Protein 7DQG (pdb70)

Foldseek 3Di:
DKDKDWDPLVPDPCVVVVPVNVVQVVQCVPDDDGWIWIFIDDDHDRQKIFIGDAAEGEDIDGPPVNPPPCPVVVVLQVSLVSHDVSKHKYKDFPVPVVVVVVVVVNQKDFDDWDADPVGGIITMIMNPPPDDDDDDPVVVVVVCCVVPPDDDDDDDDDPHD

Solvent-accessible surface area: 12406 Å² total; per-residue (Å²): 226,52,112,55,78,78,37,80,35,129,159,18,62,58,134,87,112,72,138,61,44,85,100,6,123,78,28,37,69,145,62,184,133,72,6,89,8,0,45,0,20,75,134,134,67,59,51,0,51,0,3,5,38,95,19,45,5,30,133,29,63,17,45,135,141,7,125,242,64,23,19,11,120,95,0,2,106,54,0,25,132,67,13,107,196,111,66,0,14,2,155,7,48,26,99,59,115,109,21,24,40,55,13,100,142,37,43,1,61,61,41,147,200,77,125,29,118,106,47,78,116,55,36,49,4,7,19,77,132,128,85,103,98,144,97,51,94,95,104,121,125,122,75,112,137,74,151,62,46,101,119,185,155,113,151,102,115,70,168,161,169

Structure (mmCIF, N/CA/C/O backbone):
data_7DQG
#
_entry.id   7DQG
#
_cell.length_a   68.458
_cell.length_b   68.458
_cell.length_c   218.964
_cell.angle_alpha   90.000
_cell.angle_beta   90.000
_cell.angle_gamma   120.000
#
_symmetry.space_group_name_H-M   'P 61 2 2'
#
loop_
_entity.id
_entity.type
_entity.pdbx_description
1 polymer 'Putative acetyltransferase'
2 non-polymer 'ACETYL COENZYME *A'
3 water water
#
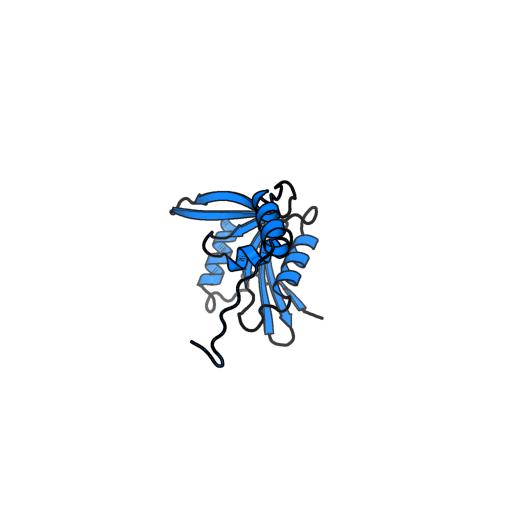loop_
_atom_site.group_PDB
_atom_site.id
_atom_site.type_symbol
_atom_site.label_atom_id
_atom_site.label_alt_id
_atom_site.label_comp_id
_atom_site.label_asym_id
_atom_site.label_entity_id
_atom_site.label_seq_id
_atom_site.pdbx_PDB_ins_code
_atom_site.Cartn_x
_atom_site.Cartn_y
_atom_site.Cartn_z
_atom_site.occupancy
_atom_site.B_iso_or_equiv
_atom_site.auth_seq_id
_atom_site.auth_comp_id
_atom_site.auth_asym_id
_atom_site.auth_atom_id
_atom_site.pdbx_PDB_model_num
ATOM 1 N N . LEU A 1 18 ? 2.19030 45.81234 115.49329 1.000 47.41133 0 LEU A N 1
ATOM 2 C CA . LEU A 1 18 ? 1.05258 45.22120 116.18921 1.000 53.76843 0 LEU A CA 1
ATOM 3 C C . LEU A 1 18 ? 1.19575 43.70239 116.30081 1.000 53.05233 0 LEU A C 1
ATOM 4 O O . LEU A 1 18 ? 0.56447 43.07115 117.14855 1.000 51.56481 0 LEU A O 1
ATOM 9 N N . MET A 1 19 ? 2.03192 43.12419 115.44250 1.000 49.41110 1 MET A N 1
ATOM 10 C CA . MET A 1 19 ? 2.24483 41.68236 115.44981 1.000 38.91659 1 MET A CA 1
ATOM 11 C C . MET A 1 19 ? 3.03288 41.25709 116.68548 1.000 37.06229 1 MET A C 1
ATOM 12 O O . MET A 1 19 ? 3.98487 41.92635 117.09729 1.000 40.11601 1 MET A O 1
ATOM 17 N N . LEU A 1 20 ? 2.63291 40.13209 117.27575 1.000 35.04654 2 LEU A N 1
ATOM 18 C CA . LEU A 1 20 ? 3.28895 39.60535 118.46524 1.000 33.50382 2 LEU A CA 1
ATOM 19 C C . LEU A 1 20 ? 4.41553 38.65853 118.06962 1.000 35.46991 2 LEU A C 1
ATOM 20 O O . LEU A 1 20 ? 4.22304 37.76039 117.24251 1.000 30.60308 2 LEU A O 1
ATOM 25 N N . VAL A 1 21 ? 5.58624 38.86371 118.66580 1.000 30.05891 3 VAL A N 1
ATOM 26 C CA . VAL A 1 21 ? 6.77713 38.06629 118.39691 1.000 28.50182 3 VAL A CA 1
ATOM 27 C C . VAL A 1 21 ? 7.11029 37.31047 119.67519 1.000 34.39289 3 VAL A C 1
ATOM 28 O O . VAL A 1 21 ? 7.48552 37.91870 120.68482 1.000 33.32625 3 VAL A O 1
ATOM 32 N N . ILE A 1 22 ? 6.96777 35.98648 119.64708 1.000 25.62745 4 ILE A N 1
ATOM 33 C CA . ILE A 1 22 ? 7.15979 35.16136 120.83326 1.000 36.95436 4 ILE A CA 1
ATOM 34 C C . ILE A 1 22 ? 8.15133 34.05028 120.51878 1.000 31.26514 4 ILE A C 1
ATOM 35 O O . ILE A 1 22 ? 8.10546 33.44420 119.44196 1.000 29.64252 4 ILE A O 1
ATOM 40 N N . ASN A 1 23 ? 9.05686 33.79514 121.45927 1.000 27.59141 5 ASN A N 1
ATOM 41 C CA . ASN A 1 23 ? 10.02498 32.71680 121.33256 1.000 34.33829 5 ASN A CA 1
ATOM 42 C C . ASN A 1 23 ? 9.48504 31.46145 122.00039 1.000 29.15282 5 ASN A C 1
ATOM 43 O O . ASN A 1 23 ? 8.85422 31.52908 123.05835 1.000 29.96447 5 ASN A O 1
ATOM 48 N N . VAL A 1 24 ? 9.73463 30.31689 121.37674 1.000 28.00336 6 VAL A N 1
ATOM 49 C CA . VAL A 1 24 ? 9.29237 29.03374 121.90769 1.000 26.18217 6 VAL A CA 1
ATOM 50 C C . VAL A 1 24 ? 10.34730 28.52205 122.87997 1.000 31.31579 6 VAL A C 1
ATOM 51 O O . VAL A 1 24 ? 11.51317 28.34836 122.50881 1.000 30.21267 6 VAL A O 1
ATOM 55 N N . VAL A 1 25 ? 9.94287 28.29150 124.12739 1.000 30.56469 7 VAL A N 1
ATOM 56 C CA . VAL A 1 25 ? 10.81820 27.65239 125.10622 1.000 31.81026 7 VAL A CA 1
ATOM 57 C C . VAL A 1 25 ? 10.96144 26.18747 124.70573 1.000 30.86755 7 VAL A C 1
ATOM 58 O O . VAL A 1 25 ? 10.03027 25.39478 124.87181 1.000 34.99281 7 VAL A O 1
ATOM 62 N N . GLU A 1 26 ? 12.13337 25.82439 124.18104 1.000 30.05592 8 GLU A N 1
ATOM 63 C CA . GLU A 1 26 ? 12.27050 24.54682 123.48914 1.000 37.16002 8 GLU A CA 1
ATOM 64 C C . GLU A 1 26 ? 12.15839 23.35613 124.43405 1.000 35.24794 8 GLU A C 1
ATOM 65 O O . GLU A 1 26 ? 11.68160 22.29102 124.02433 1.000 33.13656 8 GLU A O 1
ATOM 71 N N . ASP A 1 27 ? 12.57727 23.50639 125.69093 1.000 35.52378 9 ASP A N 1
ATOM 72 C CA . ASP A 1 27 ? 12.48479 22.39783 126.63353 1.000 38.95481 9 ASP A CA 1
ATOM 73 C C . ASP A 1 27 ? 11.07494 22.18998 127.17374 1.000 43.55601 9 ASP A C 1
ATOM 74 O O . ASP A 1 27 ? 10.80619 21.13740 127.76345 1.000 39.34031 9 ASP A O 1
ATOM 79 N N . LYS A 1 28 ? 10.17152 23.15077 126.98528 1.000 35.40806 10 LYS A N 1
ATOM 80 C CA . LYS A 1 28 ? 8.79059 23.01578 127.42732 1.000 36.83483 10 LYS A CA 1
ATOM 81 C C . LYS A 1 28 ? 7.84478 22.62762 126.29643 1.000 39.27813 10 LYS A C 1
ATOM 82 O O . LYS A 1 28 ? 6.62802 22.59082 126.50642 1.000 41.09491 10 LYS A O 1
ATOM 88 N N . ILE A 1 29 ? 8.37010 22.34231 125.10834 1.000 33.94912 11 ILE A N 1
ATOM 89 C CA . ILE A 1 29 ? 7.55418 21.83337 124.00908 1.000 32.71856 11 ILE A CA 1
ATOM 90 C C . ILE A 1 29 ? 7.01914 20.46515 124.41496 1.000 39.34201 11 ILE A C 1
ATOM 91 O O . ILE A 1 29 ? 7.80939 19.56282 124.73037 1.000 33.48420 11 ILE A O 1
ATOM 96 N N . PRO A 1 30 ? 5.69739 20.26531 124.43253 1.000 38.54718 12 PRO A N 1
ATOM 97 C CA . PRO A 1 30 ? 5.15151 18.96843 124.85986 1.000 38.09694 12 PRO A CA 1
ATOM 98 C C . PRO A 1 30 ? 5.56911 17.83148 123.94049 1.000 36.64662 12 PRO A C 1
ATOM 99 O O . PRO A 1 30 ? 5.09423 17.73151 122.80446 1.000 36.44326 12 PRO A O 1
ATOM 103 N N . ALA A 1 31 ? 6.46176 16.96645 124.43312 1.000 37.81052 13 ALA A N 1
ATOM 104 C CA . ALA A 1 31 ? 7.00242 15.89544 123.60202 1.000 31.98177 13 ALA A CA 1
ATOM 105 C C . ALA A 1 31 ? 5.93978 14.87143 123.22695 1.000 35.67019 13 ALA A C 1
ATOM 106 O O . ALA A 1 31 ? 6.06191 14.20652 122.19182 1.000 38.13902 13 ALA A O 1
ATOM 108 N N . ASN A 1 32 ? 4.89680 14.72633 124.04712 1.000 36.38764 14 ASN A N 1
ATOM 109 C CA . ASN A 1 32 ? 3.83840 13.77565 123.72549 1.000 32.21026 14 ASN A CA 1
ATOM 110 C C . ASN A 1 32 ? 3.02195 14.22670 122.52023 1.000 37.87564 14 ASN A C 1
ATOM 111 O O . ASN A 1 32 ? 2.44413 13.38932 121.81719 1.000 35.95592 14 ASN A O 1
ATOM 116 N N . VAL A 1 33 ? 2.96991 15.52972 122.26004 1.000 33.95075 15 VAL A N 1
ATOM 117 C CA . VAL A 1 33 ? 2.18273 16.07519 121.16223 1.000 30.77632 15 VAL A CA 1
ATOM 118 C C . VAL A 1 33 ? 3.03134 16.30601 119.91694 1.000 31.17293 15 VAL A C 1
ATOM 119 O O . VAL A 1 33 ? 2.58615 16.02929 118.80293 1.000 29.14431 15 VAL A O 1
ATOM 123 N N . TYR A 1 34 ? 4.25880 16.80410 120.07972 1.000 24.35943 16 TYR A N 1
ATOM 124 C CA . TYR A 1 34 ? 5.13507 17.14055 118.95867 1.000 30.14324 16 TYR A CA 1
ATOM 125 C C . TYR A 1 34 ? 6.45435 16.38203 119.07730 1.000 35.33424 16 TYR A C 1
ATOM 126 O O . TYR A 1 34 ? 7.51101 16.98763 119.30199 1.000 29.58914 16 TYR A O 1
ATOM 135 N N . PRO A 1 35 ? 6.43427 15.05244 118.89966 1.000 29.83166 17 PRO A N 1
ATOM 136 C CA . PRO A 1 35 ? 7.66576 14.26764 119.07238 1.000 33.46618 17 PRO A CA 1
ATOM 137 C C . PRO A 1 35 ? 8.72638 14.59171 118.03169 1.000 32.40521 17 PRO A C 1
ATOM 138 O O . PRO A 1 35 ? 9.89660 14.79020 118.37449 1.000 34.86557 17 PRO A O 1
ATOM 142 N N . GLU A 1 36 ? 8.32813 14.65117 116.75782 1.000 32.66067 18 GLU A N 1
ATOM 143 C CA . GLU A 1 36 ? 9.29650 14.89249 115.69148 1.000 33.19064 18 GLU A CA 1
ATOM 144 C C . GLU A 1 36 ? 9.90110 16.28855 115.78849 1.000 35.66078 18 GLU A C 1
ATOM 145 O O . GLU A 1 36 ? 11.10797 16.46178 115.58038 1.000 35.24362 18 GLU A O 1
ATOM 151 N N . LEU A 1 37 ? 9.08138 17.29769 116.09576 1.000 33.45068 19 LEU A N 1
ATOM 152 C CA . LEU A 1 37 ? 9.60912 18.65093 116.24030 1.000 27.79740 19 LEU A CA 1
ATOM 153 C C . LEU A 1 37 ? 10.61065 18.73028 117.38543 1.000 29.79317 19 LEU A C 1
ATOM 154 O O . LEU A 1 37 ? 11.64126 19.40520 117.27270 1.000 27.06133 19 LEU A O 1
ATOM 159 N N . VAL A 1 38 ? 10.32336 18.04760 118.49757 1.000 27.43189 20 VAL A N 1
ATOM 160 C CA . VAL A 1 38 ? 11.25547 18.02656 119.62216 1.000 31.30992 20 VAL A CA 1
ATOM 161 C C . VAL A 1 38 ? 12.57098 17.38007 119.20665 1.000 33.44193 20 VAL A C 1
ATOM 162 O O . VAL A 1 38 ? 13.65595 17.85475 119.56601 1.000 32.21551 20 VAL A O 1
ATOM 166 N N . GLU A 1 39 ? 12.49645 16.29770 118.42806 1.000 30.89678 21 GLU A N 1
ATOM 167 C CA . GLU A 1 39 ? 13.71014 15.63702 117.96089 1.000 34.34742 21 GLU A CA 1
ATOM 168 C C . GLU A 1 39 ? 14.48309 16.52038 116.98827 1.000 38.59517 21 GLU A C 1
ATOM 169 O O . GLU A 1 39 ? 15.71264 16.62154 117.07719 1.000 36.43224 21 GLU A O 1
ATOM 175 N N . TRP A 1 40 ? 13.77943 17.17012 116.05671 1.000 31.03023 22 TRP A N 1
ATOM 176 C CA . TRP A 1 40 ? 14.44780 18.03076 115.08504 1.000 27.91726 22 TRP A CA 1
ATOM 177 C C . TRP A 1 40 ? 15.18014 19.17525 115.77327 1.000 31.49547 22 TRP A C 1
ATOM 178 O O . TRP A 1 40 ? 16.30994 19.51242 115.40089 1.000 32.81463 22 TRP A O 1
ATOM 189 N N . VAL A 1 41 ? 14.55678 19.77910 116.78661 1.000 32.80960 23 VAL A N 1
ATOM 190 C CA . VAL A 1 41 ? 15.20505 20.86780 117.51078 1.000 35.27735 23 VAL A CA 1
ATOM 191 C C . VAL A 1 41 ? 16.39046 20.34470 118.31430 1.000 37.48500 23 VAL A C 1
ATOM 192 O O . VAL A 1 41 ? 17.43936 20.99639 118.39407 1.000 36.10612 23 VAL A O 1
ATOM 196 N N . ARG A 1 42 ? 16.24859 19.15951 118.91539 1.000 36.53504 24 ARG A N 1
ATOM 197 C CA . ARG A 1 42 ? 17.34653 18.58672 119.68884 1.000 39.75353 24 ARG A CA 1
ATOM 198 C C . ARG A 1 42 ? 18.54954 18.28771 118.80274 1.000 44.36119 24 ARG A C 1
ATOM 199 O O . ARG A 1 42 ? 19.69398 18.56940 119.17961 1.000 37.54554 24 ARG A O 1
ATOM 207 N N . ASP A 1 43 ? 18.31059 17.71766 117.61874 1.000 40.95210 25 ASP A N 1
ATOM 208 C CA . ASP A 1 43 ? 19.41117 17.42489 116.70751 1.000 43.64596 25 ASP A CA 1
ATOM 209 C C . ASP A 1 43 ? 20.09753 18.69820 116.23005 1.000 42.38435 25 ASP A C 1
ATOM 210 O O . ASP A 1 43 ? 21.31356 18.70036 116.00841 1.000 45.40231 25 ASP A O 1
ATOM 215 N N . LEU A 1 44 ? 19.34198 19.78799 116.06963 1.000 39.43216 26 LEU A N 1
ATOM 216 C CA . LEU A 1 44 ? 19.95253 21.05979 115.69530 1.000 37.07999 26 LEU A CA 1
ATOM 217 C C . LEU A 1 44 ? 20.85019 21.58797 116.80695 1.000 38.91222 26 LEU A C 1
ATOM 218 O O . LEU A 1 44 ? 21.92209 22.14306 116.53756 1.000 38.15955 26 LEU A O 1
ATOM 223 N N . ASN A 1 45 ? 20.42994 21.42445 118.06153 1.000 37.46097 27 ASN A N 1
ATOM 224 C CA . ASN A 1 45 ? 21.18452 21.93928 119.19591 1.000 41.00942 27 ASN A CA 1
ATOM 225 C C . ASN A 1 45 ? 22.31202 21.01433 119.63773 1.000 39.93949 27 ASN A C 1
ATOM 226 O O . ASN A 1 45 ? 23.15451 21.43509 120.43812 1.000 44.83706 27 ASN A O 1
ATOM 231 N N . SER A 1 46 ? 22.35319 19.77547 119.14106 1.000 36.34052 28 SER A N 1
ATOM 232 C CA . SER A 1 46 ? 23.39733 18.84289 119.54999 1.000 42.00123 28 SER A CA 1
ATOM 233 C C . SER A 1 46 ? 24.77371 19.24551 119.03602 1.000 45.12023 28 SER A C 1
ATOM 234 O O . SER A 1 46 ? 25.78275 18.83042 119.61590 1.000 43.45781 28 SER A O 1
ATOM 237 N N . ILE A 1 47 ? 24.83838 20.03974 117.97190 1.000 44.26651 29 ILE A N 1
ATOM 238 C CA . ILE A 1 47 ? 26.09945 20.47826 117.39163 1.000 41.08050 29 ILE A CA 1
ATOM 239 C C . ILE A 1 47 ? 26.34575 21.96258 117.65709 1.000 43.63894 29 ILE A C 1
ATOM 240 O O . ILE A 1 47 ? 27.13455 22.59352 116.95613 1.000 45.46886 29 ILE A O 1
ATOM 245 N N . ARG A 1 48 ? 25.68597 22.53087 118.66375 1.000 40.91818 30 ARG A N 1
ATOM 246 C CA . ARG A 1 48 ? 25.71640 23.96735 118.89497 1.000 44.04205 30 ARG A CA 1
ATOM 247 C C . ARG A 1 48 ? 26.03741 24.27286 120.34899 1.000 46.99851 30 ARG A C 1
ATOM 248 O O . ARG A 1 48 ? 25.61036 23.55302 121.25688 1.000 48.55959 30 ARG A O 1
ATOM 256 N N . GLU A 1 49 ? 26.79172 25.35161 120.56021 1.000 42.90333 31 GLU A N 1
ATOM 257 C CA . GLU A 1 49 ? 26.99472 25.87207 121.90693 1.000 44.95682 31 GLU A CA 1
ATOM 258 C C . GLU A 1 49 ? 25.77054 26.65506 122.36570 1.000 44.84196 31 GLU A C 1
ATOM 259 O O . GLU A 1 49 ? 25.13063 26.30626 123.36339 1.000 46.84294 31 GLU A O 1
ATOM 265 N N . GLU A 1 50 ? 25.43363 27.71429 121.64199 1.000 46.32863 32 GLU A N 1
ATOM 266 C CA . GLU A 1 50 ? 24.21789 28.47024 121.91086 1.000 43.54215 32 GLU A CA 1
ATOM 267 C C . GLU A 1 50 ? 23.03673 27.79607 121.22158 1.000 44.86455 32 GLU A C 1
ATOM 268 O O . GLU A 1 50 ? 23.13248 27.45594 120.03776 1.000 41.14209 32 GLU A O 1
ATOM 274 N N . PRO A 1 51 ? 21.92213 27.58158 121.91798 1.000 42.43083 33 PRO A N 1
ATOM 275 C CA . PRO A 1 51 ? 20.79695 26.87350 121.29945 1.000 38.67376 33 PRO A CA 1
ATOM 276 C C . PRO A 1 51 ? 20.14819 27.69423 120.19562 1.000 35.76515 33 PRO A C 1
ATOM 277 O O . PRO A 1 51 ? 20.21005 28.92643 120.17906 1.000 30.18564 33 PRO A O 1
ATOM 281 N N . ILE A 1 52 ? 19.52134 26.98302 119.25621 1.000 33.67929 34 ILE A N 1
ATOM 282 C CA . ILE A 1 52 ? 18.78956 27.65650 118.19411 1.000 37.01603 34 ILE A CA 1
ATOM 283 C C . ILE A 1 52 ? 17.60036 28.41399 118.78580 1.000 30.55572 34 ILE A C 1
ATOM 284 O O . ILE A 1 52 ? 17.14393 28.14479 119.90330 1.000 35.21615 34 ILE A O 1
ATOM 289 N N . LYS A 1 53 ? 17.10932 29.38791 118.02758 1.000 26.36450 35 LYS A N 1
ATOM 290 C CA . LYS A 1 53 ? 15.91878 30.13954 118.38875 1.000 30.25673 35 LYS A CA 1
ATOM 291 C C . LYS A 1 53 ? 14.75633 29.70716 117.50482 1.000 30.90869 35 LYS A C 1
ATOM 292 O O . LYS A 1 53 ? 14.92713 29.48650 116.30147 1.000 25.69515 35 LYS A O 1
ATOM 298 N N . LEU A 1 54 ? 13.57862 29.56975 118.11054 1.000 29.24933 36 LEU A N 1
ATOM 299 C CA . LEU A 1 54 ? 12.35011 29.22720 117.39854 1.000 24.54055 36 LEU A CA 1
ATOM 300 C C . LEU A 1 54 ? 11.32194 30.30712 117.70769 1.000 24.84323 36 LEU A C 1
ATOM 301 O O . LEU A 1 54 ? 10.82148 30.39047 118.83504 1.000 24.82895 36 LEU A O 1
ATOM 306 N N . THR A 1 55 ? 11.00841 31.12946 116.71016 1.000 21.70335 37 THR A N 1
ATOM 307 C CA . THR A 1 55 ? 10.19289 32.32140 116.89476 1.000 27.29290 37 THR A CA 1
ATOM 308 C C . THR A 1 55 ? 8.92958 32.22878 116.05173 1.000 25.17180 37 THR A C 1
ATOM 309 O O . THR A 1 55 ? 8.98858 31.86302 114.87287 1.000 28.12064 37 THR A O 1
ATOM 313 N N . MET A 1 56 ? 7.79460 32.56486 116.65694 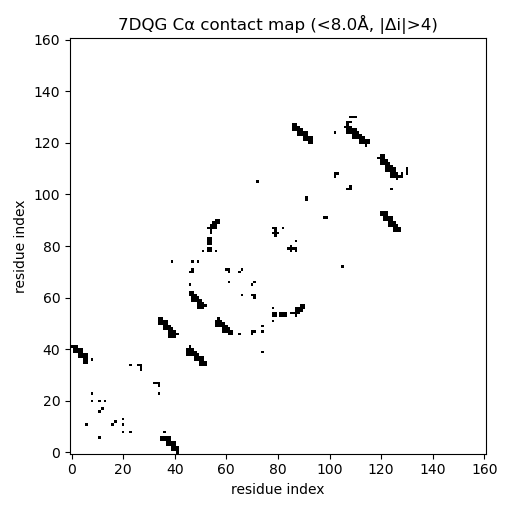1.000 25.69662 38 MET A N 1
ATOM 314 C CA . MET A 1 56 ? 6.51825 32.63578 115.96462 1.000 23.06468 38 MET A CA 1
ATOM 315 C C . MET A 1 56 ? 6.07424 34.08852 115.85187 1.000 23.54699 38 MET A C 1
ATOM 316 O O . MET A 1 56 ? 6.35375 34.91188 116.72901 1.000 21.50075 38 MET A O 1
ATOM 321 N N . PHE A 1 57 ? 5.38696 34.39637 114.75342 1.000 19.87963 39 PHE A N 1
ATOM 322 C CA . PHE A 1 57 ? 4.87375 35.73531 114.47800 1.000 25.13124 39 PHE A CA 1
ATOM 323 C C . PHE A 1 57 ? 3.35719 35.62969 114.39553 1.000 28.15338 39 PHE A C 1
ATOM 324 O O . PHE A 1 57 ? 2.82197 35.03160 113.45477 1.000 22.71837 39 PHE A O 1
ATOM 332 N N . VAL A 1 58 ? 2.67018 36.20341 115.38125 1.000 28.36432 40 VAL A N 1
ATOM 333 C CA . VAL A 1 58 ? 1.25751 35.93856 115.62687 1.000 23.54178 40 VAL A CA 1
ATOM 334 C C . VAL A 1 58 ? 0.45267 37.20488 115.37379 1.000 29.23971 40 VAL A C 1
ATOM 335 O O . VAL A 1 58 ? 0.82713 38.29260 115.82996 1.000 30.39178 40 VAL A O 1
ATOM 339 N N . GLU A 1 59 ? -0.65492 37.05755 114.64945 1.000 28.29045 41 GLU A N 1
ATOM 340 C CA . GLU A 1 59 ? -1.64111 38.11610 114.46797 1.000 26.65118 41 GLU A CA 1
ATOM 341 C C . GLU A 1 59 ? -2.99490 37.56285 114.88654 1.000 27.70076 41 GLU A C 1
ATOM 342 O O . GLU A 1 59 ? -3.47872 36.59398 114.28999 1.000 19.66236 41 GLU A O 1
ATOM 348 N N . ASP A 1 60 ? -3.59242 38.16652 115.91814 1.000 21.41381 42 ASP A N 1
ATOM 349 C CA . ASP A 1 60 ? -4.85175 37.69365 116.48697 1.000 23.89373 42 ASP A CA 1
ATOM 350 C C . ASP A 1 60 ? -4.71239 36.25724 116.98134 1.000 26.22962 42 ASP A C 1
ATOM 351 O O . ASP A 1 60 ? -3.98617 35.99761 117.94663 1.000 24.33294 42 ASP A O 1
ATOM 356 N N . ASP A 1 61 ? -5.40149 35.31711 116.33089 1.000 22.8687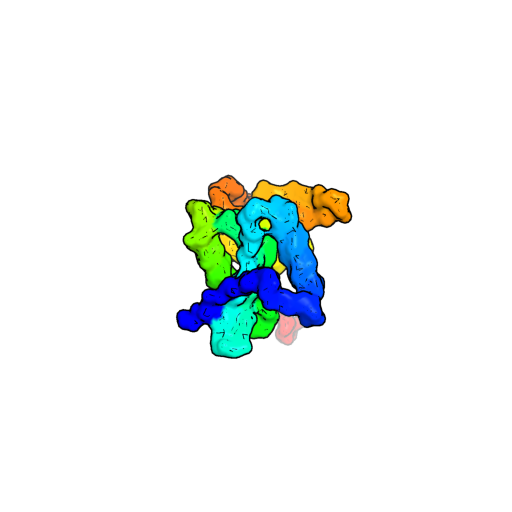6 43 ASP A N 1
ATOM 357 C CA . ASP A 1 61 ? -5.27471 33.89838 116.64391 1.000 25.05720 43 ASP A CA 1
ATOM 358 C C . ASP A 1 61 ? -4.61444 33.11706 115.51182 1.000 22.88338 43 ASP A C 1
ATOM 359 O O . ASP A 1 61 ? -4.81898 31.90474 115.39470 1.000 22.17834 43 ASP A O 1
ATOM 364 N N . ILE A 1 62 ? -3.82521 33.78865 114.67812 1.000 22.78583 44 ILE A N 1
ATOM 365 C CA . ILE A 1 62 ? -3.17201 33.17490 113.52954 1.000 24.98741 44 ILE A CA 1
ATOM 366 C C . ILE A 1 62 ? -1.66771 33.32467 113.69263 1.000 22.54148 44 ILE A C 1
ATOM 367 O O . ILE A 1 62 ? -1.16561 34.44052 113.87236 1.000 20.81628 44 ILE A O 1
ATOM 372 N N . VAL A 1 63 ? -0.95088 32.20455 113.63136 1.000 22.39884 45 VAL A N 1
ATOM 373 C CA . VAL A 1 63 ? 0.50529 32.24054 113.53136 1.000 22.01516 45 VAL A CA 1
ATOM 374 C C . VAL A 1 63 ? 0.83066 32.51852 112.06647 1.000 22.73313 45 VAL A C 1
ATOM 375 O O . VAL A 1 63 ? 0.73861 31.63086 111.21597 1.000 21.33608 45 VAL A O 1
ATOM 379 N N . ARG A 1 64 ? 1.18754 33.76921 111.76521 1.000 21.58349 46 ARG A N 1
ATOM 380 C CA . ARG A 1 64 ? 1.44452 34.15822 110.38331 1.000 23.29141 46 ARG A CA 1
ATOM 381 C C . ARG A 1 64 ? 2.72297 33.52854 109.84989 1.000 25.36929 46 ARG A C 1
ATOM 382 O O . ARG A 1 64 ? 2.84796 33.31380 108.63918 1.000 28.79239 46 ARG A O 1
ATOM 390 N N . GLY A 1 65 ? 3.67616 33.23179 110.72790 1.000 21.05848 47 GLY A N 1
ATOM 391 C CA . GLY A 1 65 ? 4.91924 32.61311 110.31806 1.000 22.60820 47 GLY A CA 1
ATOM 392 C C . GLY A 1 65 ? 5.73308 32.10441 111.48853 1.000 21.97214 47 GLY A C 1
ATOM 393 O O . GLY A 1 65 ? 5.63063 32.63074 112.60101 1.000 24.22110 47 GLY A O 1
ATOM 394 N N . ILE A 1 66 ? 6.53775 31.07249 111.24994 1.000 16.31304 48 ILE A N 1
ATOM 395 C CA . ILE A 1 66 ? 7.43006 30.50976 112.25443 1.000 22.01665 48 ILE A CA 1
ATOM 396 C C . ILE A 1 66 ? 8.81598 30.38552 111.63440 1.000 26.99969 48 ILE A C 1
ATOM 397 O O . ILE A 1 66 ? 8.94740 30.09466 110.43977 1.000 22.24474 48 ILE A O 1
ATOM 402 N N . MET A 1 67 ? 9.85015 30.62192 112.44051 1.000 21.58194 49 MET A N 1
ATOM 403 C CA . MET A 1 67 ? 11.20766 30.76226 111.92777 1.000 22.42789 49 MET A CA 1
ATOM 404 C C . MET A 1 67 ? 12.19762 30.18271 112.92585 1.000 27.04367 49 MET A C 1
ATOM 405 O O . MET A 1 67 ? 12.22290 30.59540 114.08974 1.000 21.42861 49 MET A O 1
ATOM 410 N N . ALA A 1 68 ? 13.00477 29.22668 112.46991 1.000 21.69685 50 ALA A N 1
ATOM 411 C CA . ALA A 1 68 ? 14.12572 28.69865 113.23858 1.000 25.49511 50 ALA A CA 1
ATOM 412 C C . ALA A 1 68 ? 15.39350 29.40129 112.76880 1.000 27.94737 50 ALA A C 1
ATOM 413 O O . ALA A 1 68 ? 15.71500 29.37187 111.57545 1.000 25.92748 50 ALA A O 1
ATOM 415 N N . TRP A 1 69 ? 16.10819 30.03361 113.69627 1.000 24.81637 51 TRP A N 1
ATOM 416 C CA . TRP A 1 69 ? 17.18537 30.93011 113.30176 1.000 20.34523 51 TRP A CA 1
ATOM 417 C C . TRP A 1 69 ? 18.19581 31.07210 114.43029 1.000 30.11576 51 TRP A C 1
ATOM 418 O O . TRP A 1 69 ? 17.96830 30.64774 115.56589 1.000 27.26930 51 TRP A O 1
ATOM 429 N N . GLU A 1 70 ? 19.32166 31.68428 114.08392 1.000 23.29364 52 GLU A N 1
ATOM 430 C CA . GLU A 1 70 ? 20.33320 32.15495 115.01676 1.000 25.47612 52 GLU A CA 1
ATOM 431 C C . GLU A 1 70 ? 20.95054 33.40576 114.41320 1.000 24.96806 52 GLU A C 1
ATOM 432 O O . GLU A 1 70 ? 20.80940 33.64587 113.20834 1.000 22.99904 52 GLU A O 1
ATOM 438 N N . PRO A 1 71 ? 21.61176 34.24582 115.22509 1.000 29.05768 53 PRO A N 1
ATOM 439 C CA . PRO A 1 71 ? 22.21370 35.46674 114.66782 1.000 28.79785 53 PRO A CA 1
ATOM 440 C C . PRO A 1 71 ? 23.12313 35.18631 113.47979 1.000 27.17352 53 PRO A C 1
ATOM 441 O O . PRO A 1 71 ? 24.13418 34.48867 113.60529 1.000 22.79245 53 PRO A O 1
ATOM 445 N N . GLY A 1 72 ? 22.74612 35.70488 112.31106 1.000 27.28791 54 GLY A N 1
ATOM 446 C CA . GLY A 1 72 ? 23.53508 35.56085 111.10891 1.000 24.44622 54 GLY A CA 1
ATOM 447 C C . GLY A 1 72 ? 23.18671 34.37664 110.23104 1.000 28.42053 54 GLY A C 1
ATOM 448 O O . GLY A 1 72 ? 23.73705 34.26653 109.12761 1.000 25.69000 54 GLY A O 1
ATOM 449 N N . HIS A 1 73 ? 22.29540 33.48831 110.67066 1.000 25.97015 55 HIS A N 1
ATOM 450 C CA . HIS A 1 73 ? 21.97155 32.29589 109.89666 1.000 26.42232 55 HIS A CA 1
ATOM 451 C C . HIS A 1 73 ? 20.49848 31.94494 110.04291 1.000 24.92346 55 HIS A C 1
ATOM 452 O O . HIS A 1 73 ? 19.98254 31.86055 111.16110 1.000 24.72546 55 HIS A O 1
ATOM 459 N N . LEU A 1 74 ? 19.83467 31.72686 108.91071 1.000 23.59541 56 LEU A N 1
ATOM 460 C CA . LEU A 1 74 ? 18.45711 31.25263 108.87245 1.000 20.70125 56 LEU A CA 1
ATOM 461 C C . LEU A 1 74 ? 18.46861 29.74175 108.66878 1.000 20.14924 56 LEU A C 1
ATOM 462 O O . LEU A 1 74 ? 19.05637 29.24789 107.70046 1.000 20.67824 56 LEU A O 1
ATOM 467 N N . VAL A 1 75 ? 17.83169 29.01119 109.58202 1.000 16.97393 57 VAL A N 1
ATOM 468 C CA . VAL A 1 75 ? 17.76927 27.55741 109.48043 1.000 19.23181 57 VAL A CA 1
ATOM 469 C C . VAL A 1 75 ? 16.57783 27.17298 108.61425 1.000 26.56385 57 VAL A C 1
ATOM 470 O O . VAL A 1 75 ? 16.73644 26.50907 107.58334 1.000 23.48283 57 VAL A O 1
ATOM 474 N N . TYR A 1 76 ? 15.37976 27.58613 109.02343 1.000 21.78038 58 TYR A N 1
ATOM 475 C CA . TYR A 1 76 ? 14.19158 27.36220 108.21255 1.000 22.23818 58 TYR A CA 1
ATOM 476 C C . TYR A 1 76 ? 13.10513 28.34558 108.61979 1.000 22.70942 58 TYR A C 1
ATOM 477 O O . TYR A 1 76 ? 13.03410 28.77444 109.77400 1.000 24.32348 58 TYR A O 1
ATOM 486 N N . MET A 1 77 ? 12.26365 28.69612 107.64978 1.000 24.02205 59 MET A N 1
ATOM 487 C CA . MET A 1 77 ? 11.10453 29.54544 107.87204 1.000 22.61181 59 MET A CA 1
ATOM 488 C C . MET A 1 77 ? 9.97894 29.06894 106.96715 1.000 28.66420 59 MET A C 1
ATOM 489 O O . MET A 1 77 ? 10.22078 28.53639 105.87956 1.000 23.02509 59 MET A O 1
ATOM 494 N N . VAL A 1 78 ? 8.74441 29.24889 107.42651 1.000 21.62333 60 VAL A N 1
ATOM 495 C CA . VAL A 1 78 ? 7.58533 28.90208 106.61080 1.000 26.72896 60 VAL A CA 1
ATOM 496 C C . VAL A 1 78 ? 6.43280 29.82765 106.97148 1.000 23.76650 60 VAL A C 1
ATOM 497 O O . VAL A 1 78 ? 6.15339 30.06433 108.15072 1.000 24.61179 60 VAL A O 1
ATOM 501 N N . VAL A 1 79 ? 5.79280 30.37656 105.94769 1.000 21.29123 61 VAL A N 1
ATOM 502 C CA . VAL A 1 79 ? 4.51451 31.06810 106.07763 1.000 24.25797 61 VAL A CA 1
ATOM 503 C C . VAL A 1 79 ? 3.43134 30.10101 105.61523 1.000 21.64753 61 VAL A C 1
ATOM 504 O O . VAL A 1 79 ? 3.51073 29.60705 104.48073 1.000 23.46465 61 VAL A O 1
ATOM 508 N N . PRO A 1 80 ? 2.43890 29.78134 106.44600 1.000 27.85900 62 PRO A N 1
ATOM 509 C CA . PRO A 1 80 ? 1.34632 28.92062 105.97838 1.000 25.55909 62 PRO A CA 1
ATOM 510 C C . PRO A 1 80 ? 0.70420 29.50175 104.72809 1.000 24.27430 62 PRO A C 1
ATOM 511 O O . PRO A 1 80 ? 0.64104 30.71990 104.54800 1.000 22.59251 62 PRO A O 1
ATOM 515 N N . GLU A 1 81 ? 0.24187 28.60337 103.85271 1.000 24.21978 63 GLU A N 1
ATOM 516 C CA . GLU A 1 81 ? -0.18493 28.99946 102.51222 1.000 26.56315 63 GLU A CA 1
ATOM 517 C C . GLU A 1 81 ? -1.20868 30.12861 102.54327 1.000 27.30272 63 GLU A C 1
ATOM 518 O O . GLU A 1 81 ? -1.14797 31.05374 101.72565 1.000 26.58424 63 GLU A O 1
ATOM 524 N N . GLU A 1 82 ? -2.14789 30.07953 103.48892 1.000 26.38393 64 GLU A N 1
ATOM 525 C CA . GLU A 1 82 ? -3.19952 31.08717 103.56843 1.000 27.11559 64 GLU A CA 1
ATOM 526 C C . GLU A 1 82 ? -2.68334 32.46828 103.95637 1.000 29.17307 64 GLU A C 1
ATOM 527 O O . GLU A 1 82 ? -3.43327 33.44278 103.83800 1.000 27.92434 64 GLU A O 1
ATOM 533 N N . SER A 1 83 ? -1.43561 32.58332 104.40897 1.000 24.68232 65 SER A N 1
ATOM 534 C CA . SER A 1 83 ? -0.87373 33.86214 104.82585 1.000 25.81342 65 SER A CA 1
ATOM 535 C C . SER A 1 83 ? 0.21398 34.36489 103.88243 1.000 24.34567 65 SER A C 1
ATOM 536 O O . SER A 1 83 ? 0.87977 35.35768 104.19433 1.000 20.20882 65 SER A O 1
ATOM 539 N N . ARG A 1 84 ? 0.39971 33.71903 102.73376 1.000 20.95174 66 ARG A N 1
ATOM 540 C CA . ARG A 1 84 ? 1.52763 34.02768 101.86871 1.000 26.97034 66 ARG A CA 1
ATOM 541 C C . ARG A 1 84 ? 1.24010 35.25037 100.99675 1.000 27.58882 66 ARG A C 1
ATOM 542 O O . ARG A 1 84 ? 0.09908 35.70120 100.85586 1.000 27.19413 66 ARG A O 1
ATOM 550 N N . ARG A 1 85 ? 2.31378 35.78819 100.41061 1.000 23.88368 67 ARG A N 1
ATOM 551 C CA . ARG A 1 85 ? 2.24910 36.94623 99.51406 1.000 29.68641 67 ARG A CA 1
ATOM 552 C C . ARG A 1 85 ? 1.61363 38.15488 100.20137 1.000 30.07396 67 ARG A C 1
ATOM 553 O O . ARG A 1 85 ? 0.87593 38.92662 99.58587 1.000 29.01090 67 ARG A O 1
ATOM 561 N N . GLY A 1 86 ? 1.90716 38.32538 101.48783 1.000 26.70818 68 GLY A N 1
ATOM 562 C CA . GLY A 1 86 ? 1.37932 39.44781 102.23772 1.000 24.88571 68 GLY A CA 1
ATOM 563 C C . GLY A 1 86 ? 2.45422 40.22763 102.96579 1.000 31.34649 68 GLY A C 1
ATOM 564 O O . GLY A 1 86 ? 2.15484 41.13742 103.74429 1.000 25.42256 68 GLY A O 1
ATOM 565 N N . GLY A 1 87 ? 3.71500 39.87959 102.71915 1.000 26.76453 69 GLY A N 1
ATOM 566 C CA . GLY A 1 87 ? 4.82952 40.53371 103.36637 1.000 20.94275 69 GLY A CA 1
ATOM 567 C C . GLY A 1 87 ? 5.27530 39.91069 104.67014 1.000 22.54404 69 GLY A C 1
ATOM 568 O O . GLY A 1 87 ? 6.22310 40.41833 105.28396 1.000 22.07733 69 GLY A O 1
ATOM 569 N N . VAL A 1 88 ? 4.62643 38.83173 105.11663 1.000 19.50770 70 VAL A N 1
ATOM 570 C CA . VAL A 1 88 ? 5.01215 38.19815 106.37698 1.000 27.64878 70 VAL A CA 1
ATOM 571 C C . VAL A 1 88 ? 6.44046 37.67567 106.29356 1.000 28.60275 70 VAL A C 1
ATOM 572 O O . VAL A 1 88 ? 7.26075 37.91010 107.19037 1.000 20.56762 70 VAL A O 1
ATOM 576 N N . GLY A 1 89 ? 6.75597 36.95367 105.21569 1.000 23.37135 71 GLY A N 1
ATOM 577 C CA . GLY A 1 89 ? 8.11243 36.45887 105.04251 1.000 22.10507 71 GLY A CA 1
ATOM 578 C C . GLY A 1 89 ? 9.14302 37.57101 105.04414 1.000 21.05010 71 GLY A C 1
ATOM 579 O O . GLY A 1 89 ? 10.21557 37.43525 105.63821 1.000 22.83114 71 GLY A O 1
ATOM 580 N N . ARG A 1 90 ? 8.82654 38.69223 104.39090 1.000 24.59455 72 ARG A N 1
ATOM 581 C CA . ARG A 1 90 ? 9.74351 39.82803 104.38594 1.000 27.22193 72 ARG A CA 1
ATOM 582 C C . ARG A 1 90 ? 9.93689 40.38800 105.79055 1.000 28.04066 72 ARG A C 1
ATOM 583 O O . ARG A 1 90 ? 11.04363 40.80319 106.15548 1.000 25.56095 72 ARG A O 1
ATOM 591 N N . PHE A 1 91 ? 8.87260 40.39986 106.59652 1.000 27.22202 73 P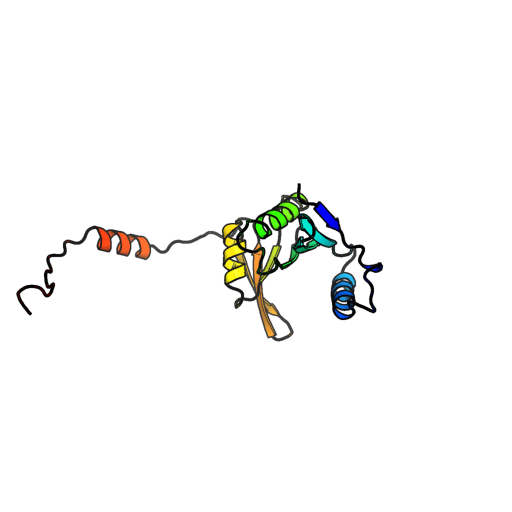HE A N 1
ATOM 592 C CA . PHE A 1 91 ? 8.98021 40.91844 107.95673 1.000 23.92162 73 PHE A CA 1
ATOM 593 C C . PHE A 1 91 ? 9.88213 40.03991 108.81701 1.000 25.17738 73 PHE A C 1
ATOM 594 O O . PHE A 1 91 ? 10.68829 40.55132 109.60331 1.000 26.68427 73 PHE A O 1
ATOM 602 N N . MET A 1 92 ? 9.76239 38.71676 108.68222 1.000 21.11397 74 MET A N 1
ATOM 603 C CA . MET A 1 92 ? 10.57402 37.81285 109.49190 1.000 24.79272 74 MET A CA 1
ATOM 604 C C . MET A 1 92 ? 12.05291 37.92270 109.14035 1.000 27.37069 74 MET A C 1
ATOM 605 O O . MET A 1 92 ? 12.91170 37.90343 110.03080 1.000 24.11371 74 MET A O 1
ATOM 610 N N . LEU A 1 93 ? 12.37186 38.02640 107.84772 1.000 24.98932 75 LEU A N 1
ATOM 611 C CA . LEU A 1 93 ? 13.77127 38.10518 107.44424 1.000 27.21759 75 LEU A CA 1
ATOM 612 C C . LEU A 1 93 ? 14.40834 39.41483 107.89024 1.000 27.70939 75 LEU A C 1
ATOM 613 O O . LEU A 1 93 ? 15.59535 39.43790 108.23228 1.000 29.92098 75 LEU A O 1
ATOM 618 N N . LYS A 1 94 ? 13.64060 40.50785 107.90415 1.000 27.61975 76 LYS A N 1
ATOM 619 C CA . LYS A 1 94 ? 14.16815 41.76895 108.41669 1.000 30.88151 76 LYS A CA 1
ATOM 620 C C . LYS A 1 94 ? 14.37669 41.70681 109.92441 1.000 30.13673 76 LYS A C 1
ATOM 621 O O . LYS A 1 94 ? 15.35856 42.25154 110.44274 1.000 35.66767 76 LYS A O 1
ATOM 627 N N . TYR A 1 95 ? 13.46152 41.05246 110.64500 1.000 25.97718 77 TYR A N 1
ATOM 628 C CA . TYR A 1 95 ? 13.66919 40.82627 112.07163 1.000 26.66585 77 TYR A CA 1
ATOM 629 C C . TYR A 1 95 ? 14.92848 40.00379 112.31586 1.000 31.56238 77 TYR A C 1
ATOM 630 O O . TYR A 1 95 ? 15.64808 40.22795 113.29620 1.000 29.89086 77 TYR A O 1
ATOM 639 N N . LEU A 1 96 ? 1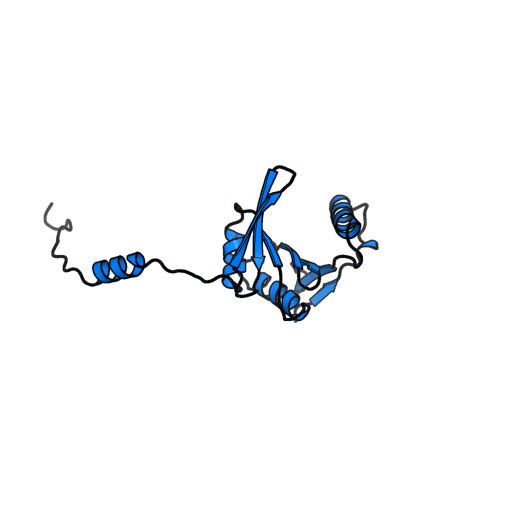5.20853 39.04310 111.43291 1.000 32.68528 78 LEU A N 1
ATOM 640 C CA . LEU A 1 96 ? 16.42442 38.24775 111.56099 1.000 28.59618 78 LEU A CA 1
ATOM 641 C C . LEU A 1 96 ? 17.66451 39.09966 111.31517 1.000 31.69763 78 LEU A C 1
ATOM 642 O O . LEU A 1 96 ? 18.67222 38.95611 112.01805 1.000 30.05504 78 LEU A O 1
ATOM 647 N N . GLN A 1 97 ? 17.60362 40.00351 110.33346 1.000 27.42432 79 GLN A N 1
ATOM 648 C CA . GLN A 1 97 ? 18.75207 40.85482 110.03794 1.000 32.35422 79 GLN A CA 1
ATOM 649 C C . GLN A 1 97 ? 19.04030 41.81833 111.18235 1.000 35.87499 79 GLN A C 1
ATOM 650 O O . GLN A 1 97 ? 20.20557 42.05331 111.52306 1.000 30.13844 79 GLN A O 1
ATOM 656 N N . GLN A 1 98 ? 17.99350 42.38490 111.78894 1.000 33.57459 80 GLN A N 1
ATOM 657 C CA . GLN A 1 98 ? 18.18905 43.33470 112.87738 1.000 34.17650 80 GLN A CA 1
ATOM 658 C C . GLN A 1 98 ? 18.75767 42.67622 114.12635 1.000 34.61774 80 GLN A C 1
ATOM 659 O O . GLN A 1 98 ? 19.25629 43.38063 115.00981 1.000 39.51641 80 GLN A O 1
ATOM 665 N N . ASN A 1 99 ? 18.69082 41.34922 114.22268 1.000 32.51294 81 ASN A N 1
ATOM 666 C CA . ASN A 1 99 ? 19.35201 40.59864 115.28249 1.000 30.16808 81 ASN A CA 1
ATOM 667 C C . ASN A 1 99 ? 20.58666 39.86851 114.76105 1.000 30.67582 81 ASN A C 1
ATOM 668 O O . ASN A 1 99 ? 20.98688 38.83800 115.30606 1.000 29.79768 81 ASN A O 1
ATOM 673 N N . SER A 1 100 ? 21.19550 40.39529 113.70110 1.000 32.06787 82 SER A N 1
ATOM 674 C CA . SER A 1 100 ? 22.35084 39.78107 113.06407 1.000 31.60320 82 SER A CA 1
ATOM 675 C C . SER A 1 100 ? 23.48662 40.78856 112.98064 1.000 35.46040 82 SER A C 1
ATOM 676 O O . SER A 1 100 ? 23.25727 41.97985 112.74892 1.000 34.41820 82 SER A O 1
ATOM 679 N N . ASP A 1 101 ? 24.70964 40.29846 113.16758 1.000 41.96099 83 ASP A N 1
ATOM 680 C CA . ASP A 1 101 ? 25.89621 41.13315 113.03085 1.000 37.02372 83 ASP A CA 1
ATOM 681 C C . ASP A 1 101 ? 25.96562 41.71827 111.62717 1.000 36.35606 83 ASP A C 1
ATOM 682 O O . ASP A 1 101 ? 25.94123 40.97994 110.63719 1.000 43.42094 83 ASP A O 1
ATOM 687 N N . ARG A 1 102 ? 26.03487 43.04773 111.54550 1.000 37.07899 84 ARG A N 1
ATOM 688 C CA . ARG A 1 102 ? 26.06571 43.78353 110.28148 1.000 37.98939 84 ARG A CA 1
ATOM 689 C C . ARG A 1 102 ? 24.85851 43.47499 109.39913 1.000 37.11140 84 ARG A C 1
ATOM 690 O O . ARG A 1 102 ? 24.89451 43.72101 108.18938 1.000 38.30933 84 ARG A O 1
ATOM 698 N N . LYS A 1 103 ? 23.78899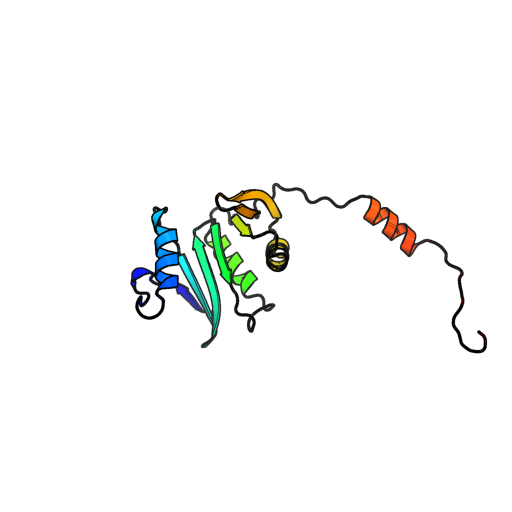 42.93729 109.99276 1.000 39.27263 85 LYS A N 1
ATOM 699 C CA . LYS A 1 103 ? 22.56552 42.57285 109.27518 1.000 36.28634 85 LYS A CA 1
ATOM 700 C C . LYS A 1 103 ? 22.84207 41.60926 108.12385 1.000 32.16288 85 LYS A C 1
ATOM 701 O O . LYS A 1 103 ? 22.13321 41.61064 107.11381 1.000 34.30343 85 LYS A O 1
ATOM 707 N N . HIS A 1 104 ? 23.86776 40.77515 108.27328 1.000 30.53620 86 HIS A N 1
ATOM 708 C CA . HIS A 1 104 ? 24.24344 39.79056 107.26785 1.000 30.95751 86 HIS A CA 1
ATOM 709 C C . HIS A 1 104 ? 23.70472 38.42517 107.67517 1.000 32.18751 86 HIS A C 1
ATOM 710 O O . HIS A 1 104 ? 23.84528 38.01947 108.83373 1.000 28.48546 86 HIS A O 1
ATOM 717 N N . VAL A 1 105 ? 23.08459 37.72403 106.72615 1.000 25.44166 87 VAL A N 1
ATOM 718 C CA . VAL A 1 105 ? 22.41355 36.45492 106.99267 1.000 23.67609 87 VAL A CA 1
ATOM 719 C C . VAL A 1 105 ? 22.77103 35.46304 105.89267 1.000 24.72051 87 VAL A C 1
ATOM 720 O O . VAL A 1 105 ? 22.90642 35.83699 104.72304 1.000 21.05621 87 VAL A O 1
ATOM 724 N N . SER A 1 106 ? 22.93214 34.19740 106.27227 1.000 22.71686 88 SER A N 1
ATOM 725 C CA . SER A 1 106 ? 23.12069 33.10101 105.33466 1.000 24.76996 88 SER A CA 1
ATOM 726 C C . SER A 1 106 ? 21.93730 32.14597 105.42545 1.000 21.89845 88 SER A C 1
ATOM 727 O O . SER A 1 106 ? 21.26404 32.06155 106.45561 1.000 24.78239 88 SER A O 1
ATOM 730 N N . CYS A 1 107 ? 21.68449 31.42358 104.33854 1.000 18.27203 89 CYS A N 1
ATOM 731 C CA . CYS A 1 107 ? 20.61997 30.42919 104.32901 1.000 23.08709 89 CYS A CA 1
ATOM 732 C C . CYS A 1 107 ? 20.95979 29.33942 103.31852 1.000 23.34586 89 CYS A C 1
ATOM 733 O O . CYS A 1 107 ? 21.87913 29.47356 102.50702 1.000 20.60293 89 CYS A O 1
ATOM 736 N N . ARG A 1 108 ? 20.21787 28.23883 103.40077 1.000 22.00732 90 ARG A N 1
ATOM 737 C CA . ARG A 1 108 ? 20.36183 27.09913 102.50204 1.000 23.91617 90 ARG A CA 1
ATOM 738 C C . ARG A 1 108 ? 19.02763 26.83680 101.81828 1.000 23.33579 90 ARG A C 1
ATOM 739 O O . ARG A 1 108 ? 17.98003 26.83430 102.47480 1.000 24.39116 90 ARG A O 1
ATOM 747 N N . VAL A 1 109 ? 19.06510 26.62769 100.50442 1.000 19.47822 91 VAL A N 1
ATOM 748 C CA . VAL A 1 109 ? 17.86570 26.38576 99.70867 1.000 21.96483 91 VAL A CA 1
ATOM 749 C C . VAL A 1 109 ? 18.15651 25.26898 98.71577 1.000 24.38486 91 VAL A C 1
ATOM 750 O O . VAL A 1 109 ? 19.18420 25.29438 98.03059 1.000 21.55800 91 VAL A O 1
ATOM 754 N N . HIS A 1 110 ? 17.25026 24.29820 98.62808 1.000 21.08085 92 HIS A N 1
ATOM 755 C CA . HIS A 1 110 ? 17.39007 23.24810 97.62973 1.000 25.83946 92 HIS A CA 1
ATOM 756 C C . HIS A 1 110 ? 17.18627 23.82835 96.23017 1.000 23.96752 92 HIS A C 1
ATOM 757 O O . HIS A 1 110 ? 16.36330 24.73117 96.04605 1.000 22.27578 92 HIS A O 1
ATOM 764 N N . PRO A 1 111 ? 17.92671 23.34384 95.22845 1.000 22.55012 93 PRO A N 1
ATOM 765 C CA . PRO A 1 111 ? 17.77169 23.89255 93.87057 1.000 21.50447 93 PRO A CA 1
ATOM 766 C C . PRO A 1 111 ? 16.38568 23.70066 93.27953 1.000 22.43114 93 PRO A C 1
ATOM 767 O O . PRO A 1 111 ? 16.03235 24.41896 92.33580 1.000 18.79311 93 PRO A O 1
ATOM 771 N N . THR A 1 112 ? 15.58865 22.76114 93.79289 1.000 22.14921 94 THR A N 1
ATOM 772 C CA . THR A 1 112 ? 14.22297 22.60359 93.30510 1.000 23.34822 94 THR A CA 1
ATOM 773 C C . THR A 1 112 ? 13.26287 23.61388 93.91872 1.000 23.69054 94 THR A C 1
ATOM 774 O O . THR A 1 112 ? 12.17402 23.82388 93.37283 1.000 17.74561 94 THR A O 1
ATOM 778 N N . ASN A 1 113 ? 13.63885 24.24172 95.03489 1.000 19.44232 95 ASN A N 1
ATOM 779 C CA . ASN A 1 113 ? 12.79644 25.24033 95.69236 1.000 18.31958 95 ASN A CA 1
ATOM 780 C C . ASN A 1 113 ? 13.00863 26.61530 95.05443 1.000 21.82646 95 ASN A C 1
ATOM 781 O O . ASN A 1 113 ? 13.42762 27.58461 95.68924 1.000 16.87686 95 ASN A O 1
ATOM 786 N N . ILE A 1 114 ? 12.70190 26.67940 93.75698 1.000 17.20178 96 ILE A N 1
ATOM 787 C CA . ILE A 1 114 ? 12.86463 27.93247 93.01705 1.000 20.39292 96 ILE A CA 1
ATOM 788 C C . ILE A 1 114 ? 11.94614 29.03086 93.54116 1.000 20.71807 96 ILE A C 1
ATOM 789 O O . ILE A 1 114 ? 12.37072 30.19731 93.56684 1.000 19.04986 96 ILE A O 1
ATOM 794 N N . PRO A 1 115 ? 10.70251 28.75850 93.97400 1.000 19.46627 97 PRO A N 1
ATOM 795 C CA . PRO A 1 115 ? 9.92382 29.82573 94.63451 1.000 21.08871 97 PRO A CA 1
ATOM 796 C C . PRO A 1 115 ? 10.64678 30.49099 95.79741 1.000 21.82262 97 PRO A C 1
ATOM 797 O O . PRO A 1 115 ? 10.59078 31.72039 95.92984 1.000 19.88547 97 PRO A O 1
ATOM 801 N N . ALA A 1 116 ? 11.32433 29.71476 96.64766 1.000 18.22316 98 ALA A N 1
ATOM 802 C CA . ALA A 1 116 ? 12.08113 30.31616 97.74149 1.000 18.44014 98 ALA A CA 1
ATOM 803 C C . ALA A 1 116 ? 13.24705 31.14300 97.21482 1.000 19.50004 98 ALA A C 1
ATOM 804 O O . ALA A 1 116 ? 13.56130 32.20393 97.76911 1.000 17.37521 98 ALA A O 1
ATOM 806 N N . LEU A 1 117 ? 13.90143 30.67257 96.14737 1.000 14.77163 99 LEU A N 1
ATOM 807 C CA . LEU A 1 117 ? 14.95416 31.46420 95.51846 1.000 17.34293 99 LEU A CA 1
ATOM 808 C C . LEU A 1 117 ? 14.42742 32.82556 95.08500 1.000 20.50132 99 LEU A C 1
ATOM 809 O O . LEU A 1 117 ? 15.09732 33.84783 95.27232 1.000 17.02211 99 LEU A O 1
ATOM 814 N N . GLY A 1 118 ? 13.22573 32.85783 94.50538 1.000 18.08436 100 GLY A N 1
ATOM 815 C CA . GLY A 1 118 ? 12.64078 34.12892 94.11155 1.000 17.99527 100 GLY A CA 1
ATOM 816 C C . GLY A 1 118 ? 12.37137 35.03677 95.29538 1.000 23.15391 100 GLY A C 1
ATOM 817 O O . GLY A 1 118 ? 12.60172 36.24670 95.22572 1.000 20.27777 100 GLY A O 1
ATOM 818 N N . PHE A 1 119 ? 11.88708 34.46493 96.40118 1.000 20.40030 101 PHE A N 1
ATOM 819 C CA . PHE A 1 119 ? 11.64923 35.25546 97.60464 1.000 23.24801 101 PHE A CA 1
ATOM 820 C C . PHE A 1 119 ? 12.94142 35.89164 98.10406 1.000 22.67078 101 PHE A C 1
ATOM 821 O O . PHE A 1 119 ? 13.02366 37.11341 98.26788 1.000 20.74403 101 PHE A O 1
ATOM 829 N N . PHE A 1 120 ? 13.96973 35.07190 98.34220 1.000 14.08010 102 PHE A N 1
ATOM 830 C CA . PHE A 1 120 ? 15.21914 35.59255 98.89173 1.000 21.19145 102 PHE A CA 1
ATOM 831 C C . PHE A 1 120 ? 15.87907 36.57891 97.93586 1.000 19.70743 102 PHE A C 1
ATOM 832 O O . PHE A 1 120 ? 16.44224 37.59110 98.36990 1.000 18.91108 102 PHE A O 1
ATOM 840 N N . HIS A 1 121 ? 15.81803 36.30094 96.63040 1.000 17.44335 103 HIS A N 1
ATOM 841 C CA . HIS A 1 121 ? 16.37431 37.22259 95.64431 1.000 21.09390 103 HIS A CA 1
ATOM 842 C C . HIS A 1 121 ? 15.71743 38.59356 95.73993 1.000 26.76095 103 HIS A C 1
ATOM 843 O O . HIS A 1 121 ? 16.39761 39.62369 95.67059 1.000 22.21724 103 HIS A O 1
ATOM 850 N N . GLN A 1 122 ? 14.39328 38.62500 95.90359 1.000 20.74975 104 GLN A N 1
ATOM 851 C CA . GLN A 1 122 ? 13.68688 39.89077 96.04970 1.000 26.78855 104 GLN A CA 1
ATOM 852 C C . GLN A 1 122 ? 14.07500 40.62211 97.32838 1.000 27.45225 104 GLN A C 1
ATOM 853 O O . GLN A 1 122 ? 13.88335 41.83958 97.41464 1.000 34.27045 104 GLN A O 1
ATOM 859 N N . GLN A 1 123 ? 14.61969 39.91462 98.31691 1.000 20.82274 105 GLN A N 1
ATOM 860 C CA . GLN A 1 123 ? 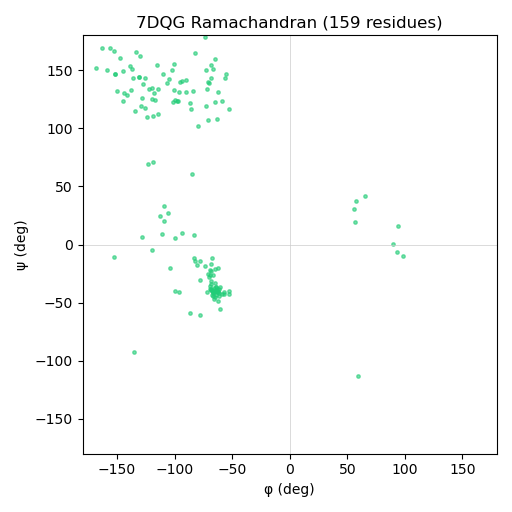15.06084 40.52178 99.56503 1.000 22.42778 105 GLN A CA 1
ATOM 861 C C . GLN A 1 123 ? 16.53802 40.90086 99.55246 1.000 25.65953 105 GLN A C 1
ATOM 862 O O . GLN A 1 123 ? 17.08300 41.25312 100.60539 1.000 25.93516 105 GLN A O 1
ATOM 868 N N . GLY A 1 124 ? 17.19552 40.83151 98.39831 1.000 19.46500 106 GLY A N 1
ATOM 869 C CA .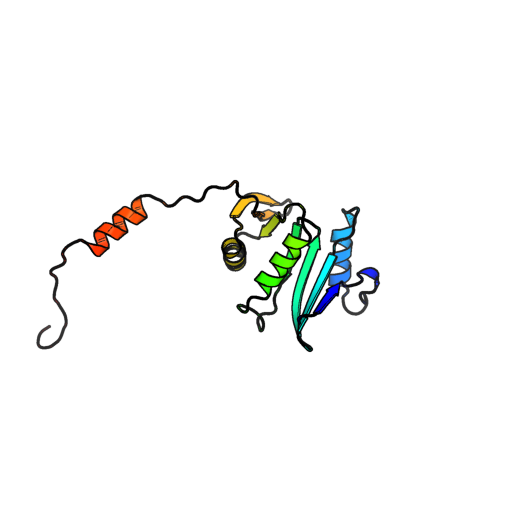 GLY A 1 124 ? 18.58474 41.22133 98.27825 1.000 22.53273 106 GLY A CA 1
ATOM 870 C C . GLY A 1 124 ? 19.60332 40.11070 98.43154 1.000 26.88044 106 GLY A C 1
ATOM 871 O O . GLY A 1 124 ? 20.78506 40.40854 98.63654 1.000 26.71581 106 GLY A O 1
ATOM 872 N N . PHE A 1 125 ? 19.19284 38.85010 98.33707 1.000 22.33852 107 PHE A N 1
ATOM 873 C CA . PHE A 1 125 ? 20.09620 37.72079 98.49850 1.000 20.50897 107 PHE A CA 1
ATOM 874 C C . PHE A 1 125 ? 20.49577 37.16285 97.13721 1.000 24.96084 107 PHE A C 1
ATOM 875 O O . PHE A 1 125 ? 19.77849 37.32051 96.14564 1.000 24.27989 107 PHE A O 1
ATOM 883 N N . GLN A 1 126 ? 21.65832 36.51310 97.09746 1.000 21.56449 108 GLN A N 1
ATOM 884 C CA . GLN A 1 126 ? 22.15722 35.88563 95.88340 1.000 17.39118 108 GLN A CA 1
ATOM 885 C C . GLN A 1 126 ? 22.77843 34.54128 96.23066 1.000 24.08012 108 GLN A C 1
ATOM 886 O O . GLN A 1 126 ? 23.24008 34.32581 97.35418 1.000 20.11270 108 GLN A O 1
ATOM 892 N N . ILE A 1 127 ? 22.78232 33.63660 95.25268 1.000 20.83856 109 ILE A N 1
ATOM 893 C CA . ILE A 1 127 ? 23.47820 32.36271 95.40209 1.000 20.88855 109 ILE A CA 1
ATOM 894 C C . ILE A 1 127 ? 24.97865 32.61845 95.33768 1.000 21.06263 109 ILE A C 1
ATOM 895 O O . ILE A 1 127 ? 25.49551 33.10847 94.32650 1.000 20.10519 109 ILE A O 1
ATOM 900 N N . ASP A 1 128 ? 25.68958 32.28912 96.41637 1.000 20.39222 110 ASP A N 1
ATOM 901 C CA . ASP A 1 128 ? 27.13579 32.45404 96.43593 1.000 22.86626 110 ASP A CA 1
ATOM 902 C C . ASP A 1 128 ? 27.89735 31.15476 96.66629 1.000 19.70633 110 ASP A C 1
ATOM 903 O O . ASP A 1 128 ? 29.13151 31.16434 96.60166 1.000 23.31061 110 ASP A O 1
ATOM 908 N N . ARG A 1 129 ? 27.20928 30.04152 96.91715 1.000 17.30032 111 ARG A N 1
ATOM 909 C CA . ARG A 1 129 ? 27.86446 28.74783 97.05547 1.000 19.08602 111 ARG A CA 1
ATOM 910 C C . ARG A 1 129 ? 26.89449 27.64851 96.64676 1.000 23.50541 111 ARG A C 1
ATOM 911 O O . ARG A 1 129 ? 25.68335 27.76515 96.85169 1.000 19.88885 111 ARG A O 1
ATOM 919 N N . TRP A 1 130 ? 27.43549 26.58100 96.05713 1.000 19.17171 112 TRP A N 1
ATOM 920 C CA . TRP A 1 130 ? 26.65639 25.37932 95.79496 1.000 22.79221 112 TRP A CA 1
ATOM 921 C C . TRP A 1 130 ? 27.49342 24.15702 96.14497 1.000 24.96743 112 TRP A C 1
ATOM 922 O O . TRP A 1 130 ? 28.72474 24.18675 96.07142 1.000 25.52284 112 TRP A O 1
ATOM 933 N N . TYR A 1 131 ? 26.81294 23.08464 96.54402 1.000 25.93854 113 TYR A N 1
ATOM 934 C CA . TYR A 1 131 ? 27.49547 21.88238 97.00308 1.000 27.81179 113 TYR A CA 1
ATOM 935 C C . TYR A 1 131 ? 26.52060 20.71436 96.99117 1.000 33.29459 113 TYR A C 1
ATOM 936 O O . TYR A 1 131 ? 25.30846 20.88595 96.83538 1.000 26.56219 113 TYR A O 1
ATOM 945 N N . ILE A 1 132 ? 27.07493 19.51820 97.17234 1.000 34.88276 114 ILE A N 1
ATOM 946 C CA . ILE A 1 132 ? 26.30489 18.28871 97.32347 1.000 38.60549 114 ILE A CA 1
ATOM 947 C C . ILE A 1 132 ? 26.59646 17.73477 98.71067 1.000 37.00927 114 ILE A C 1
ATOM 948 O O . ILE A 1 132 ? 27.76175 17.51202 99.06253 1.000 36.07471 114 ILE A O 1
ATOM 953 N N . ALA A 1 133 ? 25.54396 17.51538 99.49523 1.000 39.61167 115 ALA A N 1
ATOM 954 C CA . ALA A 1 133 ? 25.70394 17.07927 100.87423 1.000 41.12507 115 ALA A CA 1
ATOM 955 C C . ALA A 1 133 ? 26.13623 15.61380 100.92641 1.000 46.92670 115 ALA A C 1
ATOM 956 O O . ALA A 1 133 ? 26.28646 14.93764 99.90388 1.000 49.36042 115 ALA A O 1
ATOM 958 N N . ALA A 1 134 ? 26.33240 15.11796 102.15204 1.000 57.70572 116 ALA A N 1
ATOM 959 C CA . ALA A 1 134 ? 26.82653 13.75625 102.33608 1.000 52.94398 116 ALA A CA 1
ATOM 960 C C . ALA A 1 134 ? 25.78770 12.72209 101.91989 1.000 49.90901 116 ALA A C 1
ATOM 961 O O . ALA A 1 134 ? 26.13839 11.66765 101.37752 1.000 47.08903 116 ALA A O 1
ATOM 963 N N . ASP A 1 135 ? 24.50855 13.00026 102.16287 1.000 47.98185 117 ASP A N 1
ATOM 964 C CA . ASP A 1 135 ? 23.44346 12.08086 101.78281 1.000 47.18044 117 ASP A CA 1
ATOM 965 C C . ASP A 1 135 ? 23.01776 12.23319 100.32526 1.000 49.24532 117 ASP A C 1
ATOM 966 O O . ASP A 1 135 ? 22.02662 11.61712 99.91851 1.000 47.53170 117 ASP A O 1
ATOM 971 N N . GLY A 1 136 ? 23.73527 13.03402 99.53641 1.000 45.48284 118 GLY A N 1
ATOM 972 C CA . GLY A 1 136 ? 23.46529 13.17996 98.12252 1.000 44.76992 118 GLY A CA 1
ATOM 973 C C . GLY A 1 136 ? 22.64419 14.39403 97.74017 1.000 47.31291 118 GLY A C 1
ATOM 974 O O . GLY A 1 136 ? 22.53380 14.69015 96.54357 1.000 44.03833 118 GLY A O 1
ATOM 975 N N . GLN A 1 137 ? 22.06949 15.10303 98.70823 1.000 43.66311 119 GLN A N 1
ATOM 976 C CA . GLN A 1 137 ? 21.23313 16.25293 98.39495 1.000 42.59475 119 GLN A CA 1
ATOM 977 C C . GLN A 1 137 ? 22.07749 17.43114 97.91927 1.000 38.48594 119 GLN A C 1
ATOM 978 O O . GLN A 1 137 ? 23.23278 17.60142 98.31778 1.000 38.46450 119 GLN A O 1
ATOM 984 N N . ARG A 1 138 ? 21.48281 18.25005 97.05731 1.000 35.53337 120 ARG A N 1
ATOM 985 C CA . ARG A 1 138 ? 22.11635 19.45501 96.54485 1.000 32.75664 120 ARG A CA 1
ATOM 986 C C . ARG A 1 138 ? 21.56175 20.67885 97.26056 1.000 28.72183 120 ARG A C 1
ATOM 987 O O . ARG A 1 138 ? 20.40705 20.69469 97.69455 1.000 26.53565 120 ARG A O 1
ATOM 995 N N . TYR A 1 139 ? 22.39468 21.71123 97.37730 1.000 23.39500 121 TYR A N 1
ATOM 996 C CA . TYR A 1 139 ? 21.99431 22.91002 98.09712 1.000 20.84455 121 TYR A CA 1
ATOM 997 C C . TYR A 1 139 ? 22.72110 24.12295 97.54083 1.000 26.83898 121 TYR A C 1
ATOM 998 O O . TYR A 1 139 ? 23.87008 24.03395 97.09710 1.000 24.31865 121 TYR A O 1
ATOM 1007 N N . PHE A 1 140 ? 22.02840 25.25686 97.56862 1.000 18.12632 122 PHE A N 1
ATOM 1008 C CA . PHE A 1 140 ? 22.62722 26.56518 97.36534 1.000 21.31219 122 PHE A CA 1
ATOM 1009 C C . PHE A 1 140 ? 22.72083 27.27237 98.70922 1.000 25.36854 122 PHE A C 1
ATOM 1010 O O . PHE A 1 140 ? 21.82443 27.14427 99.54939 1.000 20.66704 122 PHE A O 1
ATOM 1018 N N . ARG A 1 141 ? 23.80183 28.01423 98.91593 1.000 20.13499 123 ARG A N 1
ATOM 1019 C CA . ARG A 1 141 ? 23.85990 28.99231 99.99183 1.000 23.44585 123 ARG A CA 1
ATOM 1020 C C . ARG A 1 141 ? 23.50914 30.35482 99.41389 1.000 22.29508 123 ARG A C 1
ATOM 1021 O O . ARG A 1 141 ? 24.04534 30.74838 98.37214 1.000 22.53316 123 ARG A O 1
ATOM 1029 N N . MET A 1 142 ? 22.59542 31.05850 100.07415 1.000 20.09502 124 MET A N 1
ATOM 1030 C CA . MET A 1 142 ? 22.21185 32.40775 99.68525 1.000 19.95939 124 MET A CA 1
ATOM 1031 C C . MET A 1 142 ? 22.54840 33.35639 100.82496 1.000 23.23795 124 MET A C 1
ATOM 1032 O O . MET A 1 142 ? 22.21277 33.08440 101.98269 1.000 24.66234 124 MET A O 1
ATOM 1037 N N . THR A 1 143 ? 23.22950 34.45312 100.49994 1.000 20.16100 125 THR A N 1
ATOM 1038 C CA . THR A 1 143 ? 23.60573 35.46672 101.47419 1.000 21.73337 125 THR A CA 1
ATOM 1039 C C . THR A 1 143 ? 23.28536 36.84593 100.91580 1.000 24.37363 125 THR A C 1
ATOM 1040 O O . THR A 1 143 ? 23.02785 37.01754 99.72115 1.000 20.74887 125 THR A O 1
ATOM 1044 N N . ASN A 1 144 ? 23.30238 37.83831 101.80319 1.000 22.80243 126 ASN A N 1
ATOM 1045 C CA . ASN A 1 144 ? 23.20080 39.23962 101.41950 1.000 27.57674 126 ASN A CA 1
ATOM 1046 C C . ASN A 1 144 ? 24.52976 39.96256 101.62533 1.000 30.23982 126 ASN A C 1
ATOM 1047 O O . ASN A 1 144 ? 24.55770 41.15140 101.95392 1.000 30.23380 126 ASN A O 1
ATOM 1052 N N . TYR A 1 145 ? 25.64038 39.24399 101.43227 1.000 26.00335 127 TYR A N 1
ATOM 1053 C CA . TYR A 1 145 ? 26.96620 39.80531 101.66823 1.000 29.39506 127 TYR A CA 1
ATOM 1054 C C . TYR A 1 145 ? 27.37751 40.79859 100.59020 1.000 32.85069 127 TYR A C 1
ATOM 1055 O O . TYR A 1 145 ? 28.31149 41.57728 100.81165 1.000 34.29981 127 TYR A O 1
ATOM 1064 N N . ASN A 1 146 ? 26.71869 40.76881 99.42829 1.000 26.64225 128 ASN A N 1
ATOM 1065 C CA . ASN A 1 146 ? 26.93824 41.73571 98.34993 1.000 29.54984 128 ASN A CA 1
ATOM 1066 C C . ASN A 1 146 ? 28.34464 41.62932 97.75961 1.000 29.20706 128 ASN A C 1
ATOM 1067 O O . ASN A 1 146 ? 28.99058 42.63931 97.47860 1.000 30.62016 128 ASN A O 1
ATOM 1072 N N . VAL A 1 147 ? 28.82075 40.40321 97.56790 1.000 26.16266 129 VAL A N 1
ATOM 1073 C CA . VAL A 1 147 ? 30.04167 40.15422 96.81396 1.000 24.87369 129 VAL A CA 1
ATOM 1074 C C . VAL A 1 147 ? 29.73258 39.71233 95.38952 1.000 27.50525 129 VAL A C 1
ATOM 1075 O O . VAL A 1 147 ? 30.40463 40.13114 94.44640 1.000 32.71927 129 VAL A O 1
ATOM 1079 N N . ILE A 1 148 ? 28.70609 38.87498 95.22489 1.000 29.25262 130 ILE A N 1
ATOM 1080 C CA . ILE A 1 148 ? 28.32775 38.39133 93.90393 1.000 30.90450 130 ILE A CA 1
ATOM 1081 C C . ILE A 1 148 ? 27.91046 39.56210 93.02854 1.000 40.38342 130 ILE A C 1
ATOM 1082 O O . ILE A 1 148 ? 27.11529 40.41800 93.43922 1.000 29.62267 130 ILE A O 1
ATOM 1087 N N . SER A 1 149 ? 28.45964 39.61098 91.81790 1.000 43.56723 131 SER A N 1
ATOM 1088 C CA . SER A 1 149 ? 28.02698 40.56533 90.80684 1.000 48.73683 131 SER A CA 1
ATOM 1089 C C . SER A 1 149 ? 26.90328 39.95796 89.97790 1.000 48.88017 131 SER A C 1
ATOM 1090 O O . SER A 1 149 ? 26.92158 38.76304 89.66865 1.000 55.72807 131 SER A O 1
ATOM 1093 N N . SER A 1 150 ? 25.92400 40.78385 89.62566 1.000 52.44678 132 SER A N 1
ATOM 1094 C CA . SER A 1 150 ? 24.83934 40.37379 88.74565 1.000 59.35941 132 SER A CA 1
ATOM 1095 C C . SER A 1 150 ? 25.16869 40.78235 87.31582 1.000 56.49554 132 SER A C 1
ATOM 1096 O O . SER A 1 150 ? 25.68215 41.87933 87.07406 1.000 54.59457 132 SER A O 1
ATOM 1099 N N . HIS A 1 151 ? 24.86022 39.89834 86.37016 1.000 58.24327 133 HIS A N 1
ATOM 1100 C CA . HIS A 1 151 ? 25.33932 40.01991 84.99968 1.000 70.40718 133 HIS A CA 1
ATOM 1101 C C . HIS A 1 151 ? 24.16840 39.90561 84.03495 1.000 68.94013 133 HIS A C 1
ATOM 1102 O O . HIS A 1 151 ? 23.48566 38.87622 84.00232 1.000 63.76741 133 HIS A O 1
ATOM 1109 N N . THR A 1 152 ? 23.93694 40.96479 83.25367 1.000 60.61316 134 THR A N 1
ATOM 1110 C CA . THR A 1 152 ? 22.93123 40.94380 82.20090 1.000 56.16819 134 THR A CA 1
ATOM 1111 C C . THR A 1 152 ? 23.61464 40.69178 80.86745 1.000 52.97962 134 THR A C 1
ATOM 1112 O O . THR A 1 152 ? 24.53997 41.43782 80.50917 1.000 50.74718 134 THR A O 1
ATOM 1116 N N . PRO A 1 153 ? 23.21071 39.66782 80.11067 1.000 48.34635 135 PRO A N 1
ATOM 1117 C CA . PRO A 1 153 ? 23.90659 39.36779 78.86174 1.000 42.04138 135 PRO A CA 1
ATOM 1118 C C . PRO A 1 153 ? 23.70800 40.47825 77.84743 1.000 42.59132 135 PRO A C 1
ATOM 1119 O O . PRO A 1 153 ? 22.67973 41.17649 77.86150 1.000 41.79305 135 PRO A O 1
ATOM 1123 N N . PRO A 1 154 ? 24.66871 40.68054 76.94113 1.000 42.73579 136 PRO A N 1
ATOM 1124 C CA . PRO A 1 154 ? 24.52413 41.77344 75.96695 1.000 39.68254 136 PRO A CA 1
ATOM 1125 C C . PRO A 1 154 ? 23.44886 41.51496 74.92815 1.000 32.29298 136 PRO A C 1
ATOM 1126 O O . PRO A 1 154 ? 22.89937 42.47385 74.37249 1.000 30.13422 136 PRO A O 1
ATOM 1130 N N . GLU A 1 155 ? 23.12388 40.24967 74.65285 1.000 30.69424 137 GLU A N 1
ATOM 1131 C CA . GLU A 1 155 ? 22.13589 39.94356 73.62539 1.000 35.86204 137 GLU A CA 1
ATOM 1132 C C . GLU A 1 155 ? 20.72707 40.36473 74.02403 1.000 32.72102 137 GLU A C 1
ATOM 1133 O O . GLU A 1 155 ? 19.88066 40.54560 73.14301 1.000 35.01948 137 GLU A O 1
ATOM 1139 N N . GLU A 1 156 ? 20.45485 40.52586 75.32214 1.000 29.78987 138 GLU A N 1
ATOM 1140 C CA . GLU A 1 156 ? 19.13103 40.97490 75.74349 1.000 27.69743 138 GLU A CA 1
ATOM 1141 C C . GLU A 1 156 ? 18.83679 42.37877 75.22839 1.000 36.29546 138 GLU A C 1
ATOM 1142 O O . GLU A 1 156 ? 17.71647 42.66570 74.78806 1.000 29.87237 138 GLU A O 1
ATOM 1148 N N . LYS A 1 157 ? 19.83474 43.26576 75.26776 1.000 31.64453 139 LYS A N 1
ATOM 1149 C CA . LYS A 1 157 ? 19.64685 44.61673 74.74874 1.000 32.23637 139 LYS A CA 1
ATOM 1150 C C . LYS A 1 157 ? 19.57472 44.61874 73.22507 1.000 35.69224 139 LYS A C 1
ATOM 1151 O O . LYS A 1 157 ? 18.75681 45.33870 72.63930 1.000 30.91111 139 LYS A O 1
ATOM 1157 N N . LEU A 1 158 ? 20.42015 43.81856 72.56691 1.000 32.05452 140 LEU A N 1
ATOM 1158 C CA . LEU A 1 158 ? 20.40665 43.76502 71.10805 1.000 29.49334 140 LEU A CA 1
ATOM 1159 C C . LEU A 1 158 ? 19.06435 43.27117 70.58634 1.000 27.85326 140 LEU A C 1
ATOM 1160 O O . LEU A 1 158 ? 18.51873 43.83112 69.62809 1.000 24.54426 140 LEU A O 1
ATOM 1165 N N . LEU A 1 159 ? 18.51642 42.22199 71.20508 1.000 23.11715 141 LEU A N 1
ATOM 1166 C CA . LEU A 1 159 ? 17.22617 41.69797 70.76966 1.000 25.93776 141 LEU A CA 1
ATOM 1167 C C . LEU A 1 159 ? 16.09954 42.67800 71.07359 1.000 25.45719 141 LEU A C 1
ATOM 1168 O O . LEU A 1 159 ? 15.16661 42.82559 70.27510 1.000 22.15885 141 LEU A O 1
ATOM 1173 N N . THR A 1 160 ? 16.16589 43.35325 72.22438 1.000 22.12102 142 THR A N 1
ATOM 1174 C CA . THR A 1 160 ? 15.11111 44.29330 72.59025 1.000 23.01763 142 THR A CA 1
ATOM 1175 C C . THR A 1 160 ? 15.08099 45.48721 71.64328 1.000 22.54144 142 THR A C 1
ATOM 1176 O O . THR A 1 160 ? 14.00587 45.89880 71.19096 1.000 22.07993 142 THR A O 1
ATOM 1180 N N . HIS A 1 161 ? 16.25008 46.04926 71.32210 1.000 26.52332 143 HIS A N 1
ATOM 1181 C CA . HIS A 1 161 ? 16.29292 47.18921 70.41046 1.000 24.66165 143 HIS A CA 1
ATOM 1182 C C . HIS A 1 161 ? 15.79692 46.80497 69.02175 1.000 24.56824 143 HIS A C 1
ATOM 1183 O O . HIS A 1 161 ? 15.08616 47.58048 68.37221 1.000 22.23102 143 HIS A O 1
ATOM 1190 N N . TYR A 1 162 ? 16.15931 45.60981 68.54943 1.000 22.27074 144 TYR A N 1
ATOM 1191 C CA . TYR A 1 162 ? 15.69703 45.16727 67.23885 1.000 18.13535 144 TYR A CA 1
ATOM 1192 C C . TYR A 1 162 ? 14.18522 44.97769 67.22407 1.000 25.40685 144 TYR A C 1
ATOM 1193 O O . TYR A 1 162 ? 13.50890 45.41838 66.28663 1.000 21.80311 144 TYR A O 1
ATOM 1202 N N . ALA A 1 163 ? 13.63898 44.33291 68.25990 1.000 16.92203 145 ALA A N 1
ATOM 1203 C CA . ALA A 1 163 ? 12.20547 44.05868 68.30005 1.000 21.36822 145 ALA A CA 1
ATOM 1204 C C . ALA A 1 163 ? 11.38914 45.34600 68.28402 1.000 19.89713 145 ALA A C 1
ATOM 1205 O O . ALA A 1 163 ? 10.33185 45.41245 67.64611 1.000 15.09506 145 ALA A O 1
ATOM 1207 N N . GLU A 1 164 ? 11.86650 46.38178 68.97379 1.000 19.35978 146 GLU A N 1
ATOM 1208 C CA . GLU A 1 164 ? 11.12435 47.63491 69.04494 1.000 24.36400 146 GLU A CA 1
ATOM 1209 C C . GLU A 1 164 ? 11.27764 48.47292 67.77998 1.000 21.71725 146 GLU A C 1
ATOM 1210 O O . GLU A 1 164 ? 10.34733 49.19673 67.40893 1.000 21.77982 146 GLU A O 1
ATOM 1216 N N . SER A 1 165 ? 12.41810 48.37278 67.09242 1.000 20.98330 147 SER A N 1
ATOM 1217 C CA . SER A 1 165 ? 12.77149 49.33889 66.05773 1.000 20.90519 147 SER A CA 1
ATOM 1218 C C . SER A 1 165 ? 12.59871 48.83170 64.63097 1.000 22.98412 147 SER A C 1
ATOM 1219 O O . SER A 1 165 ? 12.50184 49.65726 63.71546 1.000 18.44295 147 SER A O 1
ATOM 1222 N N . VAL A 1 166 ? 12.56297 47.52269 64.40909 1.000 18.03322 148 VAL A N 1
ATOM 1223 C CA . VAL A 1 166 ? 12.60724 47.01917 63.02925 1.000 18.31807 148 VAL A CA 1
ATOM 1224 C C . VAL A 1 166 ? 11.28040 47.31405 62.33304 1.000 19.49667 148 VAL A C 1
ATOM 1225 O O . VAL A 1 166 ? 10.20604 47.10997 62.92886 1.000 19.94965 148 VAL A O 1
ATOM 1229 N N . PRO A 1 167 ? 11.29735 47.82782 61.10424 1.000 19.46582 149 PRO A N 1
ATOM 1230 C CA . PRO A 1 167 ? 10.03887 48.02329 60.37412 1.000 21.70290 149 PRO A CA 1
ATOM 1231 C C . PRO A 1 167 ? 9.42509 46.69287 59.96608 1.000 22.29147 149 PRO A C 1
ATOM 1232 O O . PRO A 1 167 ? 10.12358 45.76791 59.54334 1.000 22.50963 149 PRO A O 1
ATOM 1236 N N . ILE A 1 168 ? 8.10409 46.60281 60.10472 1.000 19.28292 150 ILE A N 1
ATOM 1237 C CA . ILE A 1 168 ? 7.34868 45.40028 59.77316 1.000 24.28899 150 ILE A CA 1
ATOM 1238 C C . ILE A 1 168 ? 6.12722 45.81733 58.96648 1.000 26.05033 150 ILE A C 1
ATOM 1239 O O . ILE A 1 168 ? 5.24248 46.50857 59.48739 1.000 22.10261 150 ILE A O 1
ATOM 1244 N N . PHE A 1 169 ? 6.07185 45.39240 57.70907 1.000 22.18151 151 PHE A N 1
ATOM 1245 C CA . PHE A 1 169 ? 4.97095 45.71808 56.80383 1.000 25.35933 151 PHE A CA 1
ATOM 1246 C C . PHE A 1 169 ? 4.29434 44.42028 56.36939 1.000 29.28221 151 PHE A C 1
ATOM 1247 O O . PHE A 1 169 ? 4.40308 43.99846 55.21483 1.000 32.21405 151 PHE A O 1
ATOM 1255 N N . LEU A 1 170 ? 3.58926 43.78823 57.30491 1.000 30.43702 152 LEU A N 1
ATOM 1256 C CA . LEU A 1 170 ? 2.88854 42.53558 57.05453 1.000 30.17812 152 LEU A CA 1
ATOM 1257 C C . LEU A 1 170 ? 1.44415 42.68152 57.51070 1.000 36.27799 152 LEU A C 1
ATOM 1258 O O . LEU A 1 170 ? 1.19351 43.05608 58.66000 1.000 36.26493 152 LEU A O 1
ATOM 1263 N N . SER A 1 171 ? 0.49856 42.39543 56.61420 1.000 40.58366 153 SER A N 1
ATOM 1264 C CA . SER A 1 171 ? -0.92197 42.58668 56.89308 1.000 43.99147 153 SER A CA 1
ATOM 1265 C C . SER A 1 171 ? -1.70021 41.43286 56.28635 1.000 48.31488 153 SER A C 1
ATOM 1266 O O . SER A 1 171 ? -1.55587 41.13310 55.09723 1.000 43.95254 153 SER A O 1
ATOM 1269 N N . MET A 1 172 ? -2.53643 40.81618 57.09245 1.000 54.65071 154 MET A N 1
ATOM 1270 C CA . MET A 1 172 ? -2.97577 39.45264 56.81857 1.000 56.98569 154 MET A CA 1
ATOM 1271 C C . MET A 1 172 ? -4.34034 39.10111 57.37913 1.000 68.48241 154 MET A C 1
ATOM 1272 O O . MET A 1 172 ? -4.88395 38.05462 57.00328 1.000 70.99523 154 MET A O 1
ATOM 1277 N N . ALA A 1 173 ? -4.92232 39.93835 58.23318 1.000 69.43503 155 ALA A N 1
ATOM 1278 C CA . ALA A 1 173 ? -6.07645 39.53833 59.02386 1.000 74.07493 155 ALA A CA 1
ATOM 1279 C C . ALA A 1 173 ? -7.19849 39.04751 58.12297 1.000 82.63580 155 ALA A C 1
ATOM 1280 O O . ALA A 1 173 ? -7.38655 39.54670 57.01241 1.000 74.61175 155 ALA A O 1
ATOM 1282 N N . GLU A 1 174 ? -7.91932 38.03424 58.58152 1.000 80.67809 156 GLU A N 1
ATOM 1283 C CA . GLU A 1 174 ? -9.04190 37.54617 57.79885 1.000 72.17655 156 GLU A CA 1
ATOM 1284 C C . GLU A 1 174 ? -10.26988 38.37841 58.13751 1.000 68.81180 156 GLU A C 1
ATOM 1285 O O . GLU A 1 174 ? -10.71146 38.41980 59.29135 1.000 75.17150 156 GLU A O 1
ATOM 1291 N N . GLY A 1 175 ? -10.77703 39.08722 57.13812 1.000 51.35559 157 GLY A N 1
ATOM 1292 C CA . GLY A 1 175 ? -11.99357 39.85310 57.27166 1.000 47.64412 157 GLY A CA 1
ATOM 1293 C C . GLY A 1 175 ? -12.87290 39.62196 56.06551 1.000 50.92155 157 GLY A C 1
ATOM 1294 O O . GLY A 1 175 ? -13.66152 38.67223 56.03273 1.000 48.75614 157 GLY A O 1
ATOM 1295 N N . GLN A 1 176 ? -12.73236 40.47925 55.05727 1.000 40.88714 158 GLN A N 1
ATOM 1296 C CA . GLN A 1 176 ? -13.44996 40.29459 53.80605 1.000 36.70988 158 GLN A CA 1
ATOM 1297 C C . GLN A 1 176 ? -12.76487 39.30484 52.87636 1.000 31.45349 158 GLN A C 1
ATOM 1298 O O . GLN A 1 176 ? -13.39335 38.84784 51.91611 1.000 33.45686 158 GLN A O 1
ATOM 1304 N N . PHE A 1 177 ? -11.50721 38.95947 53.13982 1.000 25.35738 159 PHE A N 1
ATOM 1305 C CA . PHE A 1 177 ? -10.73759 38.08237 52.27328 1.000 35.31767 159 PHE A CA 1
ATOM 1306 C C . PHE A 1 177 ? -10.09519 36.97923 53.10075 1.000 37.55010 159 PHE A C 1
ATOM 1307 O O . PHE A 1 177 ? -9.98142 37.07939 54.32437 1.000 47.43663 159 PHE A O 1
ATOM 1315 N N . VAL A 1 178 ? -9.68808 35.91461 52.41312 1.000 45.01084 160 VAL A N 1
ATOM 1316 C CA . VAL A 1 178 ? -9.00458 34.79043 53.04696 1.000 42.56833 160 VAL A CA 1
ATOM 1317 C C . VAL A 1 178 ? -7.71420 34.47762 52.29888 1.000 43.91627 160 VAL A C 1
ATOM 1318 O O . VAL A 1 178 ? -7.74031 34.12386 51.11991 1.000 44.36566 160 VAL A O 1
#

Radius of gyration: 22.93 Å; Cα contacts (8 Å, |Δi|>4): 202; chains: 1; bounding box: 44×37×75 Å

Nearest PDB structures (foldseek):
  7dqg-assembly1_A-2  TM=1.006E+00  e=7.724E-33  Salmonella phage SPN3US
  3juw-assembly1_B  TM=6.459E-01  e=1.683E-04  Bordetella pertussis
  3juw-assembly2_C-2  TM=6.397E-01  e=1.903E-04  Bordetella pertussis
  4m85-assembly4_D  TM=8.416E-01  e=6.761E-03  Staphylococcus aureus subsp. aureus Mu50
  7k09-assembly1_A  TM=4.620E-01  e=2.856E-03  Streptomyces alboniger

B-factor: mean 32.29, std 12.68, range [14.08, 119.49]

Organism: NCBI:txid1090134

Secondary structure (DSSP, 8-state):
--EEEE--GGGS-TTT-HHHHHHHHHHHTT-SSPPEEEEEEETTEEEEEEEEETTEEEEEE--GGG-SSSHHHHHHHHHHHTSGGG--EEEE-TT-HHHHHHHHHTT-EEEEEEE-TTS-EEEEEE--S-SPP---HHHHHHHHHHHHS--------SS--

InterPro domains:
  IPR000182 GNAT domain [PF00583] (18-107)
  IPR000182 GNAT domain [PS51186] (1-127)
  IPR016181 Acyl-CoA N-acyltransferase [SSF55729] (29-112)

Sequence (161 aa):
LMLVINVVEDKIPANVYPELVEWVRDLNSIREEPIKLTMFVEDDIVRGIMAWEPGHLVYMVVPEESRRGGVGRFMLKYLQQNSDRKHVSCRVHPTNIPALGFFHQQGFQIDRWYIAADGQRYFRMTNYNVISSHTPPEEKLLTHYAESVPIFLSMAEGQFV